Protein AF-A0A377B7R8-F1 (afdb_monomer)

Radius of gyration: 15.71 Å; Cα contacts (8 Å, |Δi|>4): 234; chains: 1; bounding box: 30×44×37 Å

Organism: Escherichia coli (NCBI:txid562)

Mean predicted aligned error: 6.89 Å

pLDDT: mean 86.7, std 19.0, range [28.44, 98.56]

Secondary structure (DSSP, 8-state):
---PPPTT------SS----HHHHGGG-SEEEE-S-GGGHHHHHHHHGGGSPTT-EEEESSSHHHHTS-----TTSEEEEEEESS-HHHHHHHHHTT----EEEEE-TTS-TTS-HHHHHHHHHHHTTGGGSS-S--EEE---

Foldseek 3Di:
DDDDDDPDDPDDPDPDDDDDLLVPQLVALEDEDPDPPVCCLVVQVVNQVSHHFQGEYEYQDLCCCEVVVRDHDQRYWYKYKHFPDPPVVLVVQVVVVAGGAIEIETAPSRDPPVCRVVVRQVVCVVSRNCRHDHSDHYDHSYD

Nearest PDB structures (foldseek):
  3ulk-assembly1_A  TM=9.756E-01  e=1.573E-19  Escherichia coli K-12
  1yrl-assembly1_B  TM=9.583E-01  e=5.165E-20  Escherichia coli
  1yrl-assembly1_D  TM=9.635E-01  e=8.725E-20  Escherichia coli
  6l2i-assembly1_B  TM=9.431E-01  e=1.201E-11  Streptococcus pneumoniae D39
  6l2k-assembly1_B  TM=9.414E-01  e=1.201E-11  Streptococcus pneumoniae D39

Solvent-accessible surface area (backbone atoms only — not comparable to full-atom values): 8299 Å² total; per-residue (Å²): 132,87,82,74,81,77,90,83,74,83,73,70,93,62,97,63,92,82,80,55,64,85,76,48,37,52,75,38,61,64,46,72,56,85,67,61,76,94,49,41,68,66,51,48,68,64,45,59,81,45,44,39,90,65,19,33,43,35,28,56,64,63,56,52,57,46,74,70,52,60,86,71,65,64,56,32,24,28,25,26,46,29,61,77,61,59,73,69,53,39,52,53,30,36,73,72,74,35,26,36,50,25,41,31,26,34,31,79,86,20,37,76,82,72,47,28,65,58,53,23,51,50,51,34,45,75,58,22,11,51,65,49,38,74,63,62,54,78,44,71,63,60,119

Sequence (143 aa):
MPRSARPGVKRPKTVFKVGTYEELIPQADLVVNLTPDKQHSDVVRTVQPLMKDGAALGYSHGFNIVEVGEQIRKDITVVMVAPKCPGTEVREEYKRGFGVPTLIAVHPENDPKGEGMAIAKAWAAATGGHRAGRAGIVLSLRK

InterPro domains:
  IPR013023 Ketol-acid reductoisomerase [PTHR21371] (14-132)
  IPR013116 Ketol-acid reductoisomerase, N-terminal [PF07991] (13-133)
  IPR013116 Ketol-acid reductoisomerase, N-terminal [PS51850] (1-140)
  IPR036291 NAD(P)-binding domain superfamily [SSF51735] (16-133)

Structure (mmCIF, N/CA/C/O backbone):
data_AF-A0A377B7R8-F1
#
_entry.id   AF-A0A377B7R8-F1
#
loop_
_atom_site.group_PDB
_atom_site.id
_atom_site.type_symbol
_atom_site.label_atom_id
_atom_site.label_alt_id
_atom_site.label_comp_id
_atom_site.label_asym_id
_atom_site.label_entity_id
_atom_site.label_seq_id
_atom_site.pdbx_PDB_ins_code
_atom_site.Cartn_x
_atom_site.Cartn_y
_atom_site.Cartn_z
_atom_site.occupancy
_atom_site.B_iso_or_equiv
_atom_site.auth_seq_id
_atom_site.auth_comp_id
_atom_site.auth_asym_id
_atom_site.auth_atom_id
_atom_site.pdbx_PDB_model_num
ATOM 1 N N . MET A 1 1 ? -6.818 27.085 2.280 1.00 28.44 1 MET A N 1
ATOM 2 C CA . MET A 1 1 ? -6.684 27.154 0.807 1.00 28.44 1 MET A CA 1
ATOM 3 C C . MET A 1 1 ? -5.749 26.040 0.357 1.00 28.44 1 MET A C 1
ATOM 5 O O . MET A 1 1 ? -4.627 26.009 0.857 1.00 28.44 1 MET A O 1
ATOM 9 N N . PRO A 1 2 ? -6.181 25.102 -0.502 1.00 35.69 2 PRO A N 1
ATOM 10 C CA . PRO A 1 2 ? -5.310 24.030 -0.971 1.00 35.69 2 PRO A CA 1
ATOM 11 C C . PRO A 1 2 ? -4.230 24.629 -1.878 1.00 35.69 2 PRO A C 1
ATOM 13 O O . PRO A 1 2 ? -4.532 25.372 -2.811 1.00 35.69 2 PRO A O 1
ATOM 16 N N . ARG A 1 3 ? -2.954 24.361 -1.579 1.00 32.44 3 ARG A N 1
ATOM 17 C CA . ARG A 1 3 ? -1.842 24.809 -2.426 1.00 32.44 3 ARG A CA 1
ATOM 18 C C . ARG A 1 3 ? -1.885 24.020 -3.735 1.00 32.44 3 ARG A C 1
ATOM 20 O O . ARG A 1 3 ? -1.686 22.809 -3.740 1.00 32.44 3 ARG A O 1
ATOM 27 N N . SER A 1 4 ? -2.143 24.727 -4.830 1.00 42.94 4 SER A N 1
ATOM 28 C CA . SER A 1 4 ? -2.034 24.238 -6.203 1.00 42.94 4 SER A CA 1
ATOM 29 C C . SER A 1 4 ? -0.662 23.610 -6.473 1.00 42.94 4 SER A C 1
ATOM 31 O O . SER A 1 4 ? 0.353 24.059 -5.936 1.00 42.94 4 SER A O 1
ATOM 33 N N . ALA A 1 5 ? -0.639 22.590 -7.332 1.00 47.34 5 ALA A N 1
ATOM 34 C CA . ALA A 1 5 ? 0.551 21.837 -7.718 1.00 47.34 5 ALA A CA 1
ATOM 35 C C . ALA A 1 5 ? 1.738 22.729 -8.148 1.00 47.34 5 ALA A C 1
ATOM 37 O O . ALA A 1 5 ? 1.555 23.762 -8.792 1.00 47.34 5 ALA A O 1
ATOM 38 N N . ARG A 1 6 ? 2.968 22.303 -7.816 1.00 33.31 6 ARG A N 1
ATOM 39 C CA . ARG A 1 6 ? 4.214 23.007 -8.174 1.00 33.31 6 ARG A CA 1
ATOM 40 C C . ARG A 1 6 ? 4.393 23.099 -9.704 1.00 33.31 6 ARG A C 1
ATOM 42 O O . ARG A 1 6 ? 4.291 22.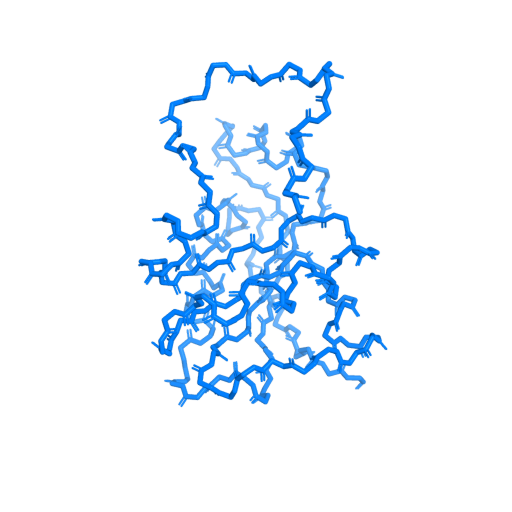065 -10.371 1.00 33.31 6 ARG A O 1
ATOM 49 N N . PRO A 1 7 ? 4.724 24.277 -10.265 1.00 31.83 7 PRO A N 1
ATOM 50 C CA . PRO A 1 7 ? 5.060 24.412 -11.683 1.00 31.83 7 PRO A CA 1
ATOM 51 C C . PRO A 1 7 ? 6.351 23.643 -12.020 1.00 31.83 7 PRO A C 1
ATOM 53 O O . PRO A 1 7 ? 7.334 23.757 -11.293 1.00 31.83 7 PRO A O 1
ATOM 56 N N . GLY A 1 8 ? 6.364 22.874 -13.118 1.00 39.16 8 GLY A N 1
ATOM 57 C CA . GLY A 1 8 ? 7.592 22.302 -13.705 1.00 39.16 8 GLY A CA 1
ATOM 58 C C . GLY A 1 8 ? 7.701 20.771 -13.766 1.00 39.16 8 GLY A C 1
ATOM 59 O O . GLY A 1 8 ? 8.587 20.258 -14.448 1.00 39.16 8 GLY A O 1
ATOM 60 N N . VAL A 1 9 ? 6.802 20.009 -13.135 1.00 43.56 9 VAL A N 1
ATOM 61 C CA . VAL A 1 9 ? 6.788 18.543 -13.300 1.00 43.56 9 VAL A CA 1
ATOM 62 C C . VAL A 1 9 ? 6.128 18.200 -14.638 1.00 43.56 9 VAL A C 1
ATOM 64 O O . VAL A 1 9 ? 4.913 18.345 -14.792 1.00 43.56 9 VAL A O 1
ATOM 67 N N . LYS A 1 10 ? 6.920 17.731 -15.614 1.00 36.78 10 LYS A N 1
ATOM 68 C CA . LYS A 1 10 ? 6.401 17.090 -16.833 1.00 36.78 10 LYS A CA 1
ATOM 69 C C . LYS A 1 10 ? 5.573 15.876 -16.409 1.00 36.78 10 LYS A C 1
ATOM 71 O O . LYS A 1 10 ? 6.131 14.823 -16.122 1.00 36.78 10 LYS A O 1
ATOM 76 N N . ARG A 1 11 ? 4.245 16.016 -16.366 1.00 49.53 11 ARG A N 1
ATOM 77 C CA . ARG A 1 11 ? 3.345 14.861 -16.327 1.00 49.53 11 ARG A CA 1
ATOM 78 C C . ARG A 1 11 ? 3.471 14.175 -17.689 1.00 49.53 11 ARG A C 1
ATOM 80 O O . ARG A 1 11 ? 3.119 14.809 -18.687 1.00 49.53 11 ARG A O 1
ATOM 87 N N . PRO A 1 12 ? 4.008 12.945 -17.787 1.00 48.62 12 PRO A N 1
ATOM 88 C CA . PRO A 1 12 ? 3.892 12.210 -19.037 1.00 48.62 12 PRO A CA 1
ATOM 89 C C . PRO A 1 12 ? 2.402 12.113 -19.389 1.00 48.62 12 PRO A C 1
ATOM 91 O O . PRO A 1 12 ? 1.557 12.129 -18.495 1.00 48.62 12 PRO A O 1
ATOM 94 N N . LYS A 1 13 ? 2.055 12.056 -20.678 1.00 46.31 13 LYS A N 1
ATOM 95 C CA . LYS A 1 13 ? 0.687 11.723 -21.100 1.00 46.31 13 LYS A CA 1
ATOM 96 C C . LYS A 1 13 ? 0.370 10.332 -20.548 1.00 46.31 13 LYS A C 1
ATOM 98 O O . LYS A 1 13 ? 0.778 9.327 -21.121 1.00 46.31 13 LYS A O 1
ATOM 103 N N . THR A 1 14 ? -0.256 10.278 -19.381 1.00 53.62 14 THR A N 1
ATOM 104 C CA . THR A 1 14 ? -0.563 9.034 -18.690 1.00 53.62 14 THR A CA 1
ATOM 105 C C . THR A 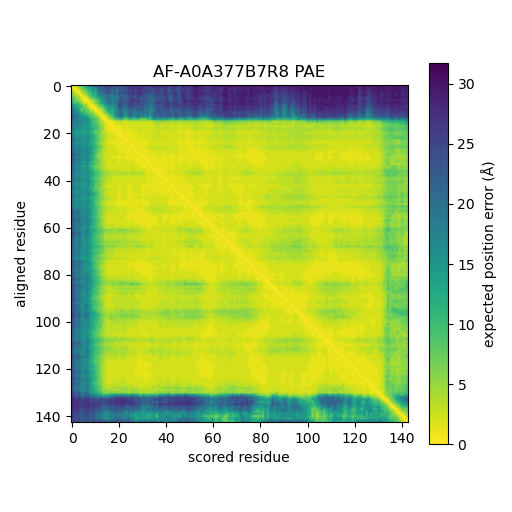1 14 ? -1.935 8.558 -19.129 1.00 53.62 14 THR A C 1
ATOM 107 O O . THR A 1 14 ? -2.907 9.292 -19.001 1.00 53.62 14 THR A O 1
ATOM 110 N N . VAL A 1 15 ? -2.027 7.302 -19.560 1.00 80.88 15 VAL A N 1
ATOM 111 C CA . VAL A 1 15 ? -3.288 6.564 -19.786 1.00 80.88 15 VAL A CA 1
ATOM 112 C C . VAL A 1 15 ? -4.081 6.310 -18.487 1.00 80.88 15 VAL A C 1
ATOM 114 O O . VAL A 1 15 ? -5.085 5.607 -18.492 1.00 80.88 15 VAL A O 1
ATOM 117 N N . PHE A 1 16 ? -3.633 6.871 -17.362 1.00 90.31 16 PHE A N 1
ATOM 118 C CA . PHE A 1 16 ? -4.216 6.686 -16.040 1.00 90.31 16 PHE A CA 1
ATOM 119 C C . PHE A 1 16 ? -5.206 7.804 -15.705 1.00 90.31 16 PHE A C 1
ATOM 121 O O . PHE A 1 16 ? -4.952 8.975 -15.996 1.00 90.31 16 PHE A O 1
ATOM 128 N N . LYS A 1 17 ? -6.301 7.445 -15.024 1.00 92.94 17 LYS A N 1
ATOM 129 C CA . LYS A 1 17 ? -7.210 8.403 -14.384 1.00 92.94 17 LYS A CA 1
ATOM 130 C C . LYS A 1 17 ? -6.457 9.126 -13.261 1.00 92.94 17 LYS A C 1
ATOM 132 O O . LYS A 1 17 ? -5.890 8.478 -12.386 1.00 92.94 17 LYS A O 1
ATOM 137 N N . VAL A 1 18 ? -6.460 10.457 -13.291 1.00 94.50 18 VAL A N 1
ATOM 138 C CA . VAL A 1 18 ? -5.844 11.320 -12.271 1.00 94.50 18 VAL A CA 1
ATOM 139 C C . VAL A 1 18 ? -6.932 12.223 -11.702 1.00 94.50 18 VAL A C 1
ATOM 141 O O . VAL A 1 18 ? -7.699 12.797 -12.469 1.00 94.50 18 VAL A O 1
ATOM 144 N N . GLY A 1 19 ? -6.988 12.344 -10.380 1.00 93.69 19 GLY A N 1
ATOM 145 C CA . GLY A 1 19 ? -8.000 13.111 -9.651 1.00 93.69 19 GLY A CA 1
ATOM 146 C C . GLY A 1 19 ? -7.499 13.500 -8.264 1.00 93.69 19 GLY A C 1
ATOM 147 O O . GLY A 1 19 ? -6.335 13.246 -7.932 1.00 93.69 19 GLY A O 1
ATOM 148 N N . THR A 1 20 ? -8.355 14.138 -7.471 1.00 96.44 20 THR A N 1
ATOM 149 C CA . THR A 1 20 ? -8.023 14.516 -6.087 1.00 96.44 20 THR A CA 1
ATOM 150 C C . THR A 1 20 ? -8.215 13.347 -5.115 1.00 96.44 20 THR A C 1
ATOM 152 O O . THR A 1 20 ? -8.705 12.276 -5.485 1.00 96.44 20 THR A O 1
ATOM 155 N N . TYR A 1 21 ? -7.807 13.528 -3.855 1.00 96.50 21 TYR A N 1
ATOM 156 C CA . TYR A 1 21 ? -7.983 12.492 -2.835 1.00 96.50 21 TYR A CA 1
ATOM 157 C C . TYR A 1 21 ? -9.462 12.224 -2.565 1.00 96.50 21 TYR A C 1
ATOM 159 O O . TYR A 1 21 ? -9.877 11.072 -2.496 1.00 96.50 21 TYR A O 1
ATOM 167 N N . GLU A 1 22 ? -10.261 13.280 -2.491 1.00 96.56 22 GLU A N 1
ATOM 168 C CA . GLU A 1 22 ? -11.701 13.232 -2.247 1.00 96.56 22 GLU A CA 1
ATOM 169 C C . GLU A 1 22 ? -12.444 12.491 -3.366 1.00 96.56 22 GLU A C 1
ATOM 171 O O . GLU A 1 22 ? -13.435 11.814 -3.114 1.00 96.56 22 GLU A O 1
ATOM 176 N N . GLU A 1 23 ? -11.946 12.579 -4.600 1.00 96.19 23 GLU A N 1
ATOM 177 C CA . GLU A 1 23 ? -12.557 11.929 -5.758 1.00 96.19 23 GLU A CA 1
ATOM 178 C C . GLU A 1 23 ? -12.221 10.440 -5.865 1.00 96.19 23 GLU A C 1
ATOM 180 O O . GLU A 1 23 ? -13.046 9.672 -6.359 1.00 96.19 23 GLU A O 1
ATOM 185 N N . LEU A 1 24 ? -11.009 10.031 -5.473 1.00 97.19 24 LEU A N 1
ATOM 186 C CA . LEU A 1 24 ? -10.484 8.693 -5.777 1.00 97.19 24 LEU A CA 1
ATOM 187 C C . LEU A 1 24 ? -10.369 7.776 -4.556 1.00 97.19 24 LEU A C 1
ATOM 189 O O . LEU A 1 24 ? -10.632 6.579 -4.671 1.00 97.19 24 LEU A O 1
ATOM 193 N N . ILE A 1 25 ? -9.983 8.307 -3.393 1.00 98.06 25 ILE A N 1
ATOM 194 C CA . ILE A 1 25 ? -9.723 7.496 -2.194 1.00 98.06 25 ILE A CA 1
ATOM 195 C C . ILE A 1 25 ? -10.991 6.818 -1.648 1.00 98.06 25 ILE A C 1
ATOM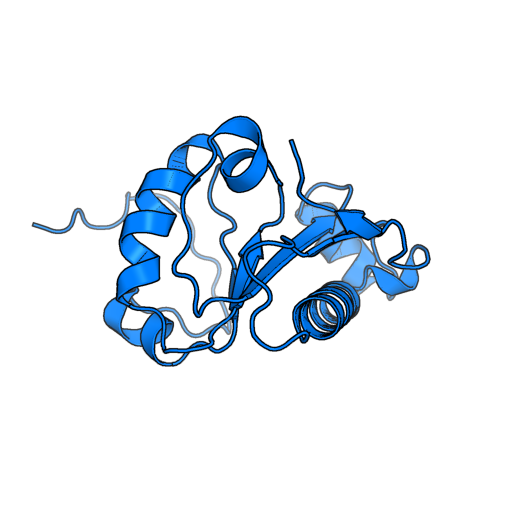 197 O O . ILE A 1 25 ? -10.898 5.632 -1.328 1.00 98.06 25 ILE A O 1
ATOM 201 N N . PRO A 1 26 ? -12.180 7.460 -1.611 1.00 98.06 26 PRO A N 1
ATOM 202 C CA . PRO A 1 26 ? -13.380 6.818 -1.063 1.00 98.06 26 PRO A CA 1
ATOM 203 C C . PRO A 1 26 ? -13.823 5.545 -1.794 1.00 98.06 26 PRO A C 1
ATOM 205 O O . PRO A 1 26 ? -14.550 4.730 -1.232 1.00 98.06 26 PRO A O 1
ATOM 208 N N . GLN A 1 27 ? -13.401 5.354 -3.046 1.00 97.00 27 GLN A N 1
ATOM 209 C CA . GLN A 1 27 ? -13.751 4.172 -3.841 1.00 97.00 27 GLN A CA 1
ATOM 210 C C . GLN A 1 27 ? -12.675 3.076 -3.780 1.00 97.00 27 GLN A C 1
ATOM 212 O O . GLN A 1 27 ? -12.971 1.914 -4.066 1.00 97.00 27 GLN A O 1
ATOM 217 N N . ALA A 1 28 ? -11.438 3.417 -3.407 1.00 97.94 28 ALA A N 1
ATOM 218 C CA . ALA A 1 28 ? -10.285 2.531 -3.517 1.00 97.94 28 ALA A CA 1
ATOM 219 C C . ALA A 1 28 ? -10.326 1.370 -2.508 1.00 97.94 28 ALA A C 1
ATOM 221 O O . ALA A 1 28 ? -10.461 1.582 -1.306 1.00 97.94 28 ALA A O 1
ATOM 222 N N . ASP A 1 29 ? -10.168 0.135 -2.995 1.00 98.31 29 ASP A N 1
ATOM 223 C CA . ASP A 1 29 ? -9.963 -1.063 -2.160 1.00 98.31 29 ASP A CA 1
ATOM 224 C C . ASP A 1 29 ? -8.546 -1.142 -1.590 1.00 98.31 29 ASP A C 1
ATOM 226 O O . ASP A 1 29 ? -8.348 -1.603 -0.471 1.00 98.31 29 ASP A O 1
ATOM 230 N N . LEU A 1 30 ? -7.563 -0.667 -2.355 1.00 98.31 30 LEU A N 1
ATOM 231 C CA . LEU A 1 30 ? -6.159 -0.601 -1.972 1.00 98.31 30 LEU A CA 1
ATOM 232 C C . LEU A 1 30 ? -5.617 0.789 -2.301 1.00 98.31 30 LEU A C 1
ATOM 234 O O . LEU A 1 30 ? -5.578 1.193 -3.464 1.00 98.31 30 LEU A O 1
ATOM 238 N N . VAL A 1 31 ? -5.156 1.500 -1.278 1.00 98.56 31 VAL A N 1
ATOM 239 C CA . VAL A 1 31 ? -4.452 2.775 -1.413 1.00 98.56 31 VAL A CA 1
ATOM 240 C C . VAL A 1 31 ? -2.968 2.533 -1.196 1.00 98.56 31 VAL A C 1
ATOM 242 O O . VAL A 1 31 ? -2.576 2.035 -0.148 1.00 98.56 31 VAL A O 1
ATOM 245 N N . VAL A 1 32 ? -2.124 2.888 -2.164 1.00 98.38 32 VAL A N 1
ATOM 246 C CA . VAL A 1 32 ? -0.673 2.667 -2.071 1.00 98.38 32 VAL A CA 1
ATOM 247 C C . VAL A 1 32 ? 0.054 3.992 -1.867 1.00 98.38 32 VAL A C 1
ATOM 249 O O . VAL A 1 32 ? 0.034 4.864 -2.736 1.00 98.38 32 VAL A O 1
ATOM 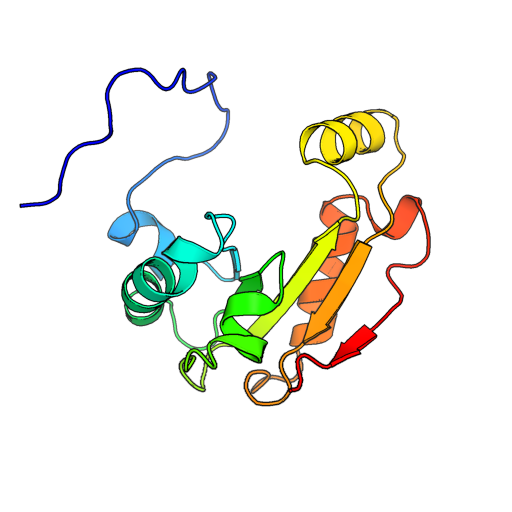252 N N . ASN A 1 33 ? 0.731 4.136 -0.730 1.00 97.94 33 ASN A N 1
ATOM 253 C CA . ASN A 1 33 ? 1.531 5.308 -0.413 1.00 97.94 33 ASN A CA 1
ATOM 254 C C . ASN A 1 33 ? 2.966 5.155 -0.947 1.00 97.94 33 ASN A C 1
ATOM 256 O O . ASN A 1 33 ? 3.807 4.503 -0.333 1.00 97.94 33 ASN A O 1
ATOM 260 N N . LEU A 1 34 ? 3.240 5.791 -2.089 1.00 97.00 34 LEU A N 1
ATOM 261 C CA . LEU A 1 34 ? 4.565 5.855 -2.726 1.00 97.00 34 LEU A CA 1
ATOM 262 C C . LEU A 1 34 ? 5.193 7.257 -2.624 1.00 97.00 34 LEU A C 1
ATOM 264 O O . LEU A 1 34 ? 5.968 7.667 -3.489 1.00 97.00 34 LEU A O 1
ATOM 268 N N . THR A 1 35 ? 4.810 8.034 -1.607 1.00 96.75 35 THR A N 1
ATOM 269 C CA . THR A 1 35 ? 5.426 9.341 -1.331 1.00 96.75 35 THR A CA 1
ATOM 270 C C . THR A 1 35 ? 6.799 9.170 -0.664 1.00 96.75 35 THR A C 1
ATOM 272 O O . THR A 1 35 ? 7.121 8.078 -0.209 1.00 96.75 35 THR A O 1
ATOM 275 N N . PRO A 1 36 ? 7.654 10.204 -0.602 1.00 96.12 36 PRO A N 1
ATOM 276 C CA . PRO A 1 36 ? 8.888 10.136 0.179 1.00 96.12 36 PRO A CA 1
ATOM 277 C C . PRO A 1 36 ? 8.611 9.842 1.660 1.00 96.12 36 PRO A C 1
ATOM 279 O O . PRO A 1 36 ? 7.735 10.479 2.241 1.00 96.12 36 PRO A O 1
ATOM 282 N N . ASP A 1 37 ? 9.411 8.980 2.295 1.00 92.62 37 ASP A N 1
ATOM 283 C CA . ASP A 1 37 ? 9.190 8.516 3.678 1.00 92.62 37 ASP A CA 1
ATOM 284 C C . ASP A 1 37 ? 8.947 9.641 4.693 1.00 92.62 37 ASP A C 1
ATOM 286 O O . ASP A 1 37 ? 8.067 9.550 5.544 1.00 92.62 37 ASP A O 1
ATOM 290 N N . LYS A 1 38 ? 9.679 10.755 4.564 1.00 92.12 38 LYS A N 1
ATOM 291 C CA . LYS A 1 38 ? 9.537 11.935 5.438 1.00 92.12 38 LYS A CA 1
ATOM 292 C C . LYS A 1 38 ? 8.153 12.593 5.382 1.00 92.12 38 LYS A C 1
ATOM 294 O O . LYS A 1 38 ? 7.839 13.395 6.250 1.00 92.12 38 LYS A O 1
ATOM 299 N N . GLN A 1 39 ? 7.369 12.319 4.344 1.00 95.81 39 GLN A N 1
ATOM 300 C CA . GLN A 1 39 ? 6.035 12.882 4.121 1.00 95.81 39 GLN A CA 1
ATOM 301 C C . GLN A 1 39 ? 4.927 11.887 4.484 1.00 95.81 39 GLN A C 1
ATOM 303 O O . GLN A 1 39 ? 3.750 12.233 4.398 1.00 95.81 39 GLN A O 1
ATOM 308 N N . HIS A 1 40 ? 5.275 10.657 4.877 1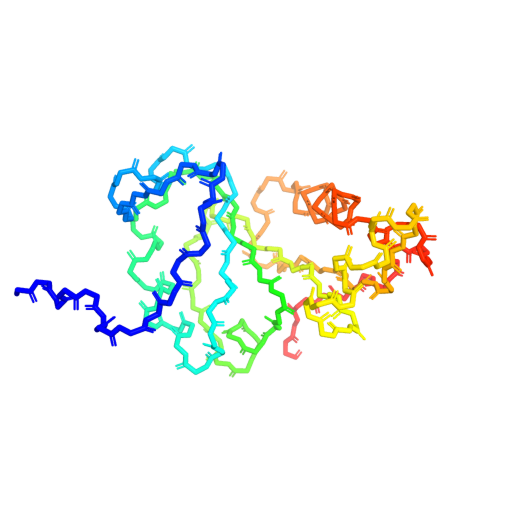.00 96.69 40 HIS A N 1
ATOM 309 C CA . HIS A 1 40 ? 4.293 9.605 5.100 1.00 96.69 40 HIS A CA 1
ATOM 310 C C . HIS A 1 40 ? 3.266 9.962 6.176 1.00 96.69 40 HIS A C 1
ATOM 312 O O . HIS A 1 40 ? 2.081 9.827 5.889 1.00 96.69 40 HIS A O 1
ATOM 318 N N . SER A 1 41 ? 3.666 10.470 7.346 1.00 95.88 41 SER A N 1
ATOM 319 C CA . SER A 1 41 ? 2.720 10.846 8.410 1.00 95.88 41 SER A CA 1
ATOM 320 C C . SER A 1 41 ? 1.657 11.839 7.934 1.00 95.88 41 SER A C 1
ATOM 322 O O . SER A 1 41 ? 0.465 11.598 8.116 1.00 95.88 41 SER A O 1
ATOM 324 N N . ASP A 1 42 ? 2.056 12.919 7.260 1.00 97.19 42 ASP A N 1
ATOM 325 C CA . ASP A 1 42 ? 1.118 13.943 6.777 1.00 97.19 42 ASP A CA 1
ATOM 326 C C . ASP A 1 42 ? 0.149 13.377 5.732 1.00 97.19 42 ASP A C 1
ATOM 328 O O . ASP A 1 42 ? -1.061 13.622 5.776 1.00 97.19 42 ASP A O 1
ATOM 332 N N . VAL A 1 43 ? 0.673 12.575 4.801 1.00 97.81 43 VAL A N 1
ATOM 333 C CA . VAL A 1 43 ? -0.122 11.934 3.747 1.00 97.81 43 VAL A CA 1
ATOM 334 C C . VAL A 1 43 ? -1.118 10.959 4.362 1.00 97.81 43 VAL A C 1
ATOM 336 O O . VAL A 1 43 ? -2.306 11.013 4.064 1.00 97.81 43 VAL A O 1
ATOM 339 N N . VAL A 1 44 ? -0.653 10.097 5.258 1.00 97.56 44 VAL A N 1
ATOM 340 C CA . VAL A 1 44 ? -1.446 9.037 5.880 1.00 97.56 44 VAL A CA 1
ATOM 341 C C . VAL A 1 44 ? -2.550 9.625 6.752 1.00 97.56 44 VAL A C 1
ATOM 343 O O . VAL A 1 44 ? -3.696 9.199 6.639 1.00 97.56 44 VAL A O 1
ATOM 346 N N . ARG A 1 45 ? -2.269 10.669 7.537 1.00 97.50 45 ARG A N 1
ATOM 347 C CA . ARG A 1 45 ? -3.293 11.384 8.323 1.00 97.50 45 ARG A CA 1
ATOM 348 C C . ARG A 1 45 ? -4.352 12.059 7.457 1.00 97.50 45 ARG A C 1
ATOM 350 O O . ARG A 1 45 ? -5.500 12.154 7.873 1.00 97.50 45 ARG A O 1
ATOM 357 N N . THR A 1 46 ? -3.980 12.500 6.257 1.00 97.94 46 THR A N 1
ATOM 358 C CA . THR A 1 46 ? -4.914 13.111 5.298 1.00 97.94 46 THR A CA 1
ATOM 359 C C . THR A 1 46 ? -5.766 12.061 4.581 1.00 97.94 46 THR A C 1
ATOM 361 O O . THR A 1 46 ? -6.945 12.283 4.327 1.00 97.94 46 THR A O 1
ATOM 364 N N . VAL A 1 47 ? -5.174 10.913 4.246 1.00 97.62 47 VAL A N 1
ATOM 365 C CA . VAL A 1 47 ? -5.797 9.879 3.409 1.00 97.62 47 VAL A CA 1
ATOM 366 C C . VAL A 1 47 ? -6.686 8.937 4.217 1.00 97.62 47 VAL A C 1
ATOM 368 O O . VAL A 1 47 ? -7.780 8.611 3.766 1.00 97.62 47 VAL A O 1
ATOM 371 N N . GLN A 1 48 ? -6.267 8.520 5.415 1.00 97.31 48 GLN A N 1
ATOM 372 C CA . GLN A 1 48 ? -7.014 7.556 6.235 1.00 97.31 48 GLN A CA 1
ATOM 373 C C . GLN A 1 48 ? -8.482 7.937 6.524 1.00 97.31 48 GLN A C 1
ATOM 375 O O . GLN A 1 48 ? -9.329 7.042 6.499 1.00 97.31 48 GLN A O 1
ATOM 380 N N . PRO A 1 49 ? -8.842 9.214 6.778 1.00 98.06 49 PRO A N 1
ATOM 381 C CA . PRO A 1 49 ? -10.242 9.606 6.963 1.00 98.06 49 PRO A CA 1
ATOM 382 C C . PRO A 1 49 ? -11.103 9.425 5.708 1.00 98.06 49 PRO A C 1
ATOM 384 O O . PRO A 1 49 ? -12.311 9.251 5.817 1.00 98.06 49 PRO A O 1
ATOM 387 N N . LEU A 1 50 ? -10.489 9.466 4.523 1.00 98.31 50 LEU A N 1
ATOM 388 C CA . LEU A 1 50 ? -11.173 9.326 3.237 1.00 98.31 50 LEU A CA 1
ATOM 389 C C . LEU A 1 50 ? -11.302 7.864 2.796 1.00 98.31 50 LEU A C 1
ATOM 391 O O . LEU A 1 50 ? -12.059 7.571 1.875 1.00 98.31 50 LEU A O 1
ATOM 395 N N . MET A 1 51 ? -10.549 6.951 3.412 1.00 98.50 51 MET A N 1
ATOM 396 C CA . MET A 1 51 ? -10.587 5.530 3.078 1.00 98.50 51 MET A CA 1
ATOM 397 C C . MET A 1 51 ? -11.894 4.895 3.555 1.00 98.50 51 MET A C 1
ATOM 399 O O . MET A 1 51 ? -12.339 5.114 4.690 1.00 98.50 51 MET A O 1
ATOM 403 N N . LYS A 1 52 ? -12.484 4.074 2.680 1.00 97.31 52 LYS A N 1
ATOM 404 C CA . LYS A 1 52 ? -13.658 3.265 3.013 1.00 97.31 52 LYS A CA 1
ATOM 405 C C . LYS A 1 52 ? -13.335 2.229 4.088 1.00 97.31 52 LYS A C 1
ATOM 407 O O . LYS A 1 52 ? -12.182 1.832 4.252 1.00 97.31 52 LYS A O 1
ATOM 412 N N . ASP A 1 53 ? -14.373 1.810 4.804 1.00 97.69 53 ASP A N 1
ATOM 413 C CA . ASP A 1 53 ? -14.265 0.762 5.815 1.00 97.69 53 ASP A CA 1
ATOM 414 C C . ASP A 1 53 ? -13.688 -0.525 5.216 1.00 97.69 53 ASP A C 1
ATOM 416 O O . ASP A 1 53 ? -14.091 -0.966 4.132 1.00 97.69 53 ASP A O 1
ATOM 420 N N . GLY A 1 54 ? -12.707 -1.104 5.905 1.00 96.69 54 GLY A N 1
ATOM 421 C CA . GLY A 1 54 ? -12.131 -2.374 5.489 1.00 96.69 54 GLY A CA 1
ATOM 422 C C . GLY A 1 54 ? -11.239 -2.302 4.248 1.00 96.69 54 GLY A C 1
ATOM 423 O O . GLY A 1 54 ? -10.984 -3.351 3.654 1.00 96.69 54 GLY A O 1
ATOM 424 N N . ALA A 1 55 ? -10.817 -1.108 3.819 1.00 98.31 55 ALA A N 1
ATOM 425 C CA . ALA A 1 55 ? -9.841 -0.937 2.745 1.00 98.31 55 ALA A CA 1
ATOM 426 C C . ALA A 1 55 ? -8.431 -1.373 3.177 1.00 98.31 55 ALA A C 1
ATOM 428 O O . ALA A 1 55 ? -8.146 -1.561 4.359 1.00 98.31 55 ALA A O 1
ATOM 429 N N . ALA A 1 56 ? -7.516 -1.477 2.215 1.00 98.56 56 ALA A N 1
ATOM 430 C CA . ALA A 1 56 ? -6.111 -1.756 2.462 1.00 98.56 56 ALA A CA 1
ATOM 431 C C . ALA A 1 56 ? -5.216 -0.529 2.215 1.00 98.56 56 ALA A C 1
ATOM 433 O O . ALA A 1 56 ? -5.415 0.231 1.265 1.00 98.56 56 ALA A O 1
ATOM 434 N N . LEU A 1 57 ? -4.191 -0.362 3.050 1.00 98.50 57 LEU A N 1
ATOM 435 C CA . LEU A 1 57 ? -3.121 0.622 2.913 1.00 98.50 57 LEU A CA 1
ATOM 436 C C . LEU A 1 57 ? -1.796 -0.089 2.608 1.00 98.50 57 LEU A C 1
ATOM 438 O O . LEU A 1 57 ? -1.305 -0.898 3.394 1.00 98.50 57 LEU A O 1
ATOM 442 N N . GLY A 1 58 ? -1.209 0.227 1.459 1.00 98.12 58 GLY A N 1
ATOM 443 C CA . GLY A 1 58 ? 0.047 -0.334 0.978 1.00 98.12 58 GLY A CA 1
ATOM 444 C C . GLY A 1 58 ? 1.228 0.620 1.143 1.00 98.12 58 GLY A C 1
ATOM 445 O O . GLY A 1 58 ? 1.119 1.805 0.831 1.00 98.12 58 GLY A O 1
ATOM 446 N N . TYR A 1 59 ? 2.381 0.084 1.540 1.00 97.94 59 TYR A N 1
ATOM 447 C CA . TYR A 1 59 ? 3.672 0.780 1.532 1.00 97.94 59 TYR A CA 1
ATOM 448 C C . TYR A 1 59 ? 4.713 0.027 0.698 1.00 97.94 59 TYR A C 1
ATOM 450 O O . TYR A 1 59 ? 4.624 -1.188 0.520 1.00 97.94 59 TYR A O 1
ATOM 458 N N . SER A 1 60 ? 5.753 0.729 0.242 1.00 96.38 60 SER A N 1
ATOM 459 C CA . SER A 1 60 ? 6.962 0.094 -0.317 1.00 96.38 60 SER A CA 1
ATOM 460 C C . SER A 1 60 ? 8.192 0.204 0.584 1.00 96.38 60 SER A C 1
ATOM 462 O O . SER A 1 60 ? 9.266 -0.273 0.220 1.00 96.38 60 SER A O 1
ATOM 464 N N . HIS A 1 61 ? 8.023 0.771 1.778 1.00 94.12 61 HIS A N 1
ATOM 465 C CA . HIS A 1 61 ? 9.028 0.809 2.830 1.00 94.12 61 HIS A CA 1
ATOM 466 C C . HIS A 1 61 ? 8.360 0.824 4.216 1.00 94.12 61 HIS A C 1
ATOM 468 O O . HIS A 1 61 ? 7.274 1.372 4.381 1.00 94.12 61 HIS A O 1
ATOM 474 N N . GLY A 1 62 ? 8.994 0.202 5.215 1.00 90.88 62 GLY A N 1
ATOM 475 C CA . GLY A 1 62 ? 8.405 -0.004 6.544 1.00 90.88 62 GLY A CA 1
ATOM 476 C C . GLY A 1 62 ? 8.562 1.164 7.524 1.00 90.88 62 GLY A C 1
ATOM 477 O O . GLY A 1 62 ? 7.994 1.103 8.611 1.00 90.88 62 GLY A O 1
ATOM 478 N N . PHE A 1 63 ? 9.303 2.220 7.168 1.00 91.88 63 PHE A N 1
ATOM 479 C CA . PHE A 1 63 ? 9.731 3.275 8.102 1.00 91.88 63 PHE A CA 1
ATOM 480 C C . PHE A 1 63 ? 8.581 3.937 8.876 1.00 91.88 63 PHE A C 1
ATOM 482 O O . PHE A 1 63 ? 8.676 4.117 10.086 1.00 91.88 63 PHE A O 1
ATOM 489 N N . ASN A 1 64 ? 7.472 4.264 8.206 1.00 93.38 64 ASN A N 1
ATOM 490 C CA . ASN A 1 64 ? 6.350 4.956 8.853 1.00 93.38 64 ASN A CA 1
ATOM 491 C C . ASN A 1 64 ? 5.607 4.081 9.876 1.00 93.38 64 ASN A C 1
ATOM 493 O O . ASN A 1 64 ? 5.106 4.582 10.877 1.00 93.38 64 ASN A O 1
ATOM 497 N N . ILE A 1 65 ? 5.545 2.772 9.633 1.00 93.81 65 ILE A N 1
ATOM 498 C CA . ILE A 1 65 ? 4.870 1.830 10.532 1.00 93.81 65 ILE A CA 1
ATOM 499 C C . ILE A 1 65 ? 5.800 1.423 11.679 1.00 93.81 65 ILE A C 1
ATOM 501 O O . ILE A 1 65 ? 5.389 1.434 12.832 1.00 93.81 65 ILE A O 1
ATOM 505 N N . VAL A 1 66 ? 7.060 1.099 11.378 1.00 91.38 66 VAL A N 1
ATOM 506 C CA . VAL A 1 66 ? 7.991 0.524 12.362 1.00 91.38 66 VAL A CA 1
ATOM 507 C C . VAL A 1 66 ? 8.711 1.601 13.173 1.00 91.38 66 VAL A C 1
ATOM 509 O O . VAL A 1 66 ? 8.640 1.591 14.399 1.00 91.38 66 VAL A O 1
ATOM 512 N N . GLU A 1 67 ? 9.376 2.549 12.512 1.00 90.31 67 GLU A N 1
ATOM 513 C CA . GLU A 1 67 ? 10.238 3.531 13.186 1.00 90.31 67 GLU A CA 1
ATOM 514 C C . GLU A 1 67 ? 9.425 4.690 13.767 1.00 90.31 67 GLU A C 1
ATOM 516 O O . GLU A 1 67 ? 9.566 5.037 14.940 1.00 90.31 67 GLU A O 1
ATOM 521 N N . VAL A 1 68 ? 8.526 5.264 12.958 1.00 92.94 68 VAL A N 1
ATOM 522 C CA . VAL A 1 68 ? 7.658 6.374 13.389 1.00 92.94 68 VAL A CA 1
ATOM 523 C C . VAL A 1 68 ? 6.541 5.881 14.314 1.00 92.94 68 VAL A C 1
ATOM 525 O O . VAL A 1 68 ? 6.160 6.590 15.244 1.00 92.94 68 VAL A O 1
ATOM 528 N N . GLY A 1 69 ? 6.033 4.663 14.098 1.00 92.81 69 GLY A N 1
ATOM 529 C CA . GLY A 1 69 ? 4.906 4.121 14.861 1.00 92.81 69 GLY A CA 1
ATOM 530 C C . GLY A 1 69 ? 3.569 4.780 14.515 1.00 92.81 69 GLY A C 1
ATOM 531 O O . GLY A 1 69 ? 2.729 4.964 15.402 1.00 92.81 69 GLY A O 1
ATOM 532 N N . GLU A 1 70 ? 3.383 5.185 13.251 1.00 95.44 70 GLU A N 1
ATOM 533 C CA . GLU A 1 70 ? 2.150 5.830 12.795 1.00 95.44 70 GLU A CA 1
ATOM 534 C C . GLU A 1 70 ? 0.941 4.923 13.057 1.00 95.44 70 GLU A C 1
ATOM 536 O O . GLU A 1 70 ? 0.933 3.743 12.709 1.00 95.44 70 GLU A O 1
ATOM 541 N N . GLN A 1 71 ? -0.095 5.493 13.670 1.00 96.06 71 GLN A N 1
ATOM 542 C CA . GLN A 1 71 ? -1.298 4.758 14.037 1.00 96.06 71 GLN A CA 1
ATOM 543 C C . GLN A 1 71 ? -2.261 4.698 12.854 1.00 96.06 71 GLN A C 1
ATOM 545 O O . GLN A 1 71 ? -2.671 5.730 12.309 1.00 96.06 71 GLN A O 1
ATOM 550 N N . ILE A 1 72 ? -2.634 3.476 12.474 1.00 97.44 72 ILE A N 1
ATOM 551 C CA . ILE A 1 72 ? -3.576 3.227 11.387 1.00 97.44 72 ILE A CA 1
ATOM 552 C C . ILE A 1 72 ? -4.936 2.811 11.957 1.00 97.44 72 ILE A C 1
ATOM 554 O O . ILE A 1 72 ? -5.012 2.037 12.912 1.00 97.44 72 ILE A O 1
ATOM 558 N N . ARG A 1 73 ? -6.019 3.320 11.363 1.00 97.62 73 ARG A N 1
ATOM 559 C CA . ARG A 1 73 ? -7.407 2.926 11.648 1.00 97.62 73 ARG A CA 1
ATOM 560 C C . ARG A 1 73 ? -7.532 1.396 11.672 1.00 97.62 73 ARG A C 1
ATOM 562 O O . ARG A 1 73 ? -7.047 0.715 10.773 1.00 97.62 73 ARG A O 1
ATOM 569 N N . LYS A 1 74 ? -8.175 0.853 12.710 1.00 97.38 74 LYS A N 1
ATOM 570 C CA . LYS A 1 74 ? -8.193 -0.598 12.995 1.00 97.38 74 LYS A CA 1
ATOM 571 C C . LYS A 1 74 ? -8.908 -1.438 11.938 1.00 97.38 74 LYS A C 1
ATOM 573 O O . LYS A 1 74 ? -8.631 -2.625 11.826 1.00 97.38 74 LYS A O 1
ATOM 578 N N . ASP A 1 75 ? -9.830 -0.837 11.196 1.00 97.88 75 ASP A N 1
ATOM 579 C CA . ASP A 1 75 ? -10.544 -1.496 10.105 1.00 97.88 75 ASP A CA 1
ATOM 580 C C . ASP A 1 75 ? -9.685 -1.644 8.839 1.00 97.88 75 ASP A C 1
ATOM 582 O O . ASP A 1 75 ? -10.008 -2.454 7.977 1.00 97.88 75 ASP A O 1
ATOM 586 N N . ILE A 1 76 ? -8.579 -0.903 8.729 1.00 98.44 76 ILE A N 1
ATOM 587 C CA . ILE A 1 76 ? -7.727 -0.901 7.540 1.00 98.44 76 ILE A CA 1
ATOM 588 C C . ILE A 1 76 ? -6.691 -2.022 7.630 1.00 98.44 76 ILE A C 1
ATOM 590 O O . ILE A 1 76 ? -5.959 -2.129 8.616 1.00 98.44 76 ILE A O 1
ATOM 594 N N . THR A 1 77 ? -6.574 -2.802 6.556 1.00 98.50 77 THR A N 1
ATOM 595 C CA . THR A 1 77 ? -5.512 -3.801 6.377 1.00 98.50 77 THR A CA 1
ATOM 596 C C . THR A 1 77 ? -4.215 -3.116 5.930 1.00 98.50 77 THR A C 1
ATOM 598 O O . THR A 1 77 ? -4.226 -2.369 4.957 1.00 98.50 77 THR A O 1
ATOM 601 N N . VAL A 1 78 ? -3.071 -3.360 6.574 1.00 98.31 78 VAL A N 1
ATOM 602 C CA . VAL A 1 78 ? -1.787 -2.724 6.216 1.00 98.31 78 VAL A CA 1
ATOM 603 C C . VAL A 1 78 ? -0.807 -3.749 5.657 1.00 98.31 78 VAL A C 1
ATOM 605 O O . VAL A 1 78 ? -0.431 -4.717 6.321 1.00 98.31 78 VAL A O 1
ATOM 608 N N . VAL A 1 79 ? -0.345 -3.500 4.431 1.00 97.94 79 VAL A N 1
ATO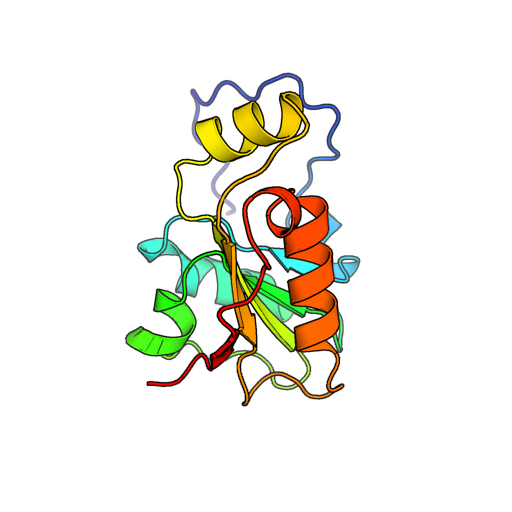M 609 C CA . VAL A 1 79 ? 0.559 -4.387 3.689 1.00 97.94 79 VAL A CA 1
ATOM 610 C C . VAL A 1 79 ? 1.780 -3.641 3.164 1.00 97.94 79 VAL A C 1
ATOM 612 O O . VAL A 1 79 ? 1.748 -2.434 2.923 1.00 97.94 79 VAL A O 1
ATOM 615 N N . MET A 1 80 ? 2.867 -4.369 2.928 1.00 97.31 80 MET A N 1
ATOM 616 C CA . MET A 1 80 ? 4.058 -3.841 2.270 1.00 97.31 80 MET A CA 1
ATOM 617 C C . MET A 1 80 ? 4.450 -4.709 1.081 1.00 97.31 80 MET A C 1
ATOM 619 O O . MET A 1 80 ? 4.480 -5.934 1.189 1.00 97.31 80 MET A O 1
ATOM 623 N N . VAL A 1 81 ? 4.821 -4.059 -0.022 1.00 96.56 81 VAL A N 1
ATOM 624 C CA . VAL A 1 81 ? 5.497 -4.669 -1.173 1.00 96.56 81 VAL A CA 1
ATOM 625 C C . VAL A 1 81 ? 6.686 -3.787 -1.534 1.00 96.56 81 VAL A C 1
ATOM 627 O O . VAL A 1 81 ? 6.518 -2.667 -2.018 1.00 96.56 81 VAL A O 1
ATOM 630 N N . ALA A 1 82 ? 7.894 -4.286 -1.274 1.00 95.44 82 ALA A N 1
ATOM 631 C CA . ALA A 1 82 ? 9.141 -3.527 -1.355 1.00 95.44 82 ALA A CA 1
ATOM 632 C C . ALA A 1 82 ? 10.106 -4.145 -2.389 1.00 95.44 82 ALA A C 1
ATOM 634 O O . ALA A 1 82 ? 10.856 -5.074 -2.053 1.00 95.44 82 ALA A O 1
ATOM 635 N N . PRO A 1 83 ? 10.096 -3.660 -3.646 1.00 93.81 83 PRO A N 1
ATOM 636 C CA . PRO A 1 83 ? 11.069 -4.051 -4.663 1.00 93.81 83 PRO A CA 1
ATOM 637 C C . PRO A 1 83 ? 12.490 -3.636 -4.267 1.00 93.81 83 PRO A C 1
ATOM 639 O O . PRO A 1 83 ? 12.705 -2.548 -3.736 1.00 93.81 83 PRO A O 1
ATOM 642 N N . LYS A 1 84 ? 13.482 -4.482 -4.553 1.00 92.81 84 LYS A N 1
ATOM 643 C CA . LYS A 1 84 ? 14.896 -4.241 -4.211 1.00 92.81 84 LYS A CA 1
ATOM 644 C C . LYS A 1 84 ? 15.707 -3.558 -5.315 1.00 92.81 84 LYS A C 1
ATOM 646 O O . LYS A 1 84 ? 16.913 -3.762 -5.403 1.00 92.81 84 LYS A O 1
ATOM 651 N N . CYS A 1 85 ? 15.062 -2.718 -6.122 1.00 89.62 85 CYS A N 1
ATOM 652 C CA . CYS A 1 85 ? 15.709 -1.908 -7.157 1.00 89.62 85 CYS A CA 1
ATOM 653 C C . CYS A 1 85 ? 14.998 -0.552 -7.329 1.00 89.62 85 CYS A C 1
ATOM 655 O O . CYS A 1 85 ? 13.851 -0.404 -6.896 1.00 89.62 85 CYS A O 1
ATOM 657 N N . PRO A 1 86 ? 15.635 0.432 -7.996 1.00 93.88 86 PRO A N 1
ATOM 658 C CA . PRO A 1 86 ? 14.981 1.674 -8.398 1.00 93.88 86 PRO A CA 1
ATOM 659 C C . PRO A 1 86 ? 13.741 1.422 -9.265 1.00 93.88 86 PRO A C 1
ATOM 661 O O . PRO A 1 86 ? 13.690 0.463 -10.035 1.00 93.88 86 PRO A O 1
ATOM 664 N N . GLY A 1 87 ? 12.759 2.326 -9.200 1.00 92.12 87 GLY A N 1
ATOM 665 C CA . GLY A 1 87 ? 11.499 2.178 -9.942 1.00 92.12 87 GLY A CA 1
ATOM 666 C C . GLY A 1 87 ? 11.665 2.073 -11.465 1.00 92.12 87 GLY A C 1
ATOM 667 O O . GLY A 1 87 ? 10.853 1.427 -12.125 1.00 92.12 87 GLY A O 1
ATOM 668 N N . THR A 1 88 ? 12.731 2.653 -12.026 1.00 94.38 88 THR A N 1
ATOM 669 C CA . THR A 1 88 ? 13.086 2.495 -13.445 1.00 94.38 88 THR A CA 1
ATOM 670 C C . THR A 1 88 ? 13.407 1.042 -13.786 1.00 94.38 88 THR A C 1
ATOM 672 O O . THR A 1 88 ? 12.870 0.516 -14.756 1.00 94.38 88 THR A O 1
ATOM 675 N N . GLU A 1 89 ? 14.193 0.368 -12.947 1.00 93.81 89 GLU A N 1
ATOM 676 C CA . GLU A 1 89 ? 14.605 -1.023 -13.160 1.00 93.81 89 GLU A CA 1
ATOM 677 C C . GLU A 1 89 ? 13.433 -1.986 -12.985 1.00 93.81 89 GLU A C 1
ATOM 679 O O . GLU A 1 89 ? 13.243 -2.894 -13.788 1.00 93.81 89 GLU A O 1
ATOM 684 N N . VAL A 1 90 ? 12.570 -1.723 -11.993 1.00 94.50 90 VAL A N 1
ATOM 685 C CA . VAL A 1 90 ? 11.316 -2.473 -11.809 1.00 94.50 90 VAL A CA 1
ATOM 686 C C . VAL A 1 90 ? 10.492 -2.465 -13.097 1.00 94.50 90 VAL A C 1
ATOM 688 O O . VAL A 1 90 ? 9.957 -3.497 -13.503 1.00 94.50 90 VAL A O 1
ATOM 691 N N . ARG A 1 91 ? 10.401 -1.314 -13.776 1.00 94.88 91 ARG A N 1
ATOM 692 C CA . ARG A 1 91 ? 9.656 -1.204 -15.033 1.00 94.88 91 ARG A CA 1
ATOM 693 C C . ARG A 1 91 ? 10.366 -1.884 -16.202 1.00 94.88 91 ARG A C 1
ATOM 695 O O . ARG A 1 91 ? 9.686 -2.530 -17.002 1.00 94.88 91 ARG A O 1
ATOM 702 N N . GLU A 1 92 ? 11.677 -1.717 -16.339 1.00 95.62 92 GLU A N 1
ATOM 703 C CA . GLU A 1 92 ? 12.426 -2.303 -17.456 1.00 95.62 92 GLU A CA 1
ATOM 704 C C . GLU A 1 92 ? 12.460 -3.833 -17.384 1.00 95.62 92 GLU A C 1
ATOM 706 O O . GLU A 1 92 ? 12.139 -4.491 -18.375 1.00 95.62 92 GLU A O 1
ATOM 711 N N . GLU A 1 93 ? 12.694 -4.410 -16.206 1.00 94.25 93 GLU A N 1
ATOM 712 C CA . GLU A 1 93 ? 12.657 -5.864 -16.021 1.00 94.25 93 GLU A CA 1
ATOM 713 C C . GLU A 1 93 ? 11.249 -6.434 -16.235 1.00 94.25 93 GLU A C 1
ATOM 715 O O . GLU A 1 93 ? 11.085 -7.452 -16.911 1.00 94.25 93 GLU A O 1
ATOM 720 N N . TYR A 1 94 ? 10.203 -5.731 -15.780 1.00 94.50 94 TYR A N 1
ATOM 721 C CA . TYR A 1 94 ? 8.820 -6.131 -16.060 1.00 94.50 94 TYR A CA 1
ATOM 722 C C . TYR A 1 94 ? 8.525 -6.193 -17.567 1.00 94.50 94 TYR A C 1
ATOM 724 O O . TYR A 1 94 ? 7.889 -7.138 -18.041 1.00 94.50 94 TYR A O 1
ATOM 732 N N . LYS A 1 95 ? 8.987 -5.195 -18.337 1.00 94.69 95 LYS A N 1
ATOM 733 C CA . LYS A 1 95 ? 8.805 -5.139 -19.800 1.00 94.69 95 LYS A CA 1
ATOM 734 C C . LYS A 1 95 ? 9.535 -6.271 -20.522 1.00 94.69 95 LYS A C 1
ATOM 736 O O . LYS A 1 95 ? 9.048 -6.726 -21.551 1.00 94.69 95 LYS A O 1
ATOM 741 N N . ARG A 1 96 ? 10.665 -6.737 -19.982 1.00 94.12 96 ARG A N 1
ATOM 742 C CA . ARG A 1 96 ? 11.440 -7.879 -20.499 1.00 94.12 96 ARG A CA 1
ATOM 743 C C . ARG A 1 96 ? 10.806 -9.238 -20.188 1.00 94.12 96 ARG A C 1
ATOM 745 O O . ARG A 1 96 ? 11.366 -10.266 -20.545 1.00 94.12 96 ARG A O 1
ATOM 752 N N . GLY A 1 97 ? 9.645 -9.258 -19.529 1.00 93.56 97 GLY A N 1
ATOM 753 C CA . GLY A 1 97 ? 8.996 -10.492 -19.088 1.00 93.56 97 GLY A CA 1
ATOM 754 C C . GLY A 1 97 ? 9.590 -11.062 -17.799 1.00 93.56 97 GLY A C 1
ATOM 755 O O . GLY A 1 97 ? 9.200 -12.152 -17.389 1.00 93.56 97 GLY A O 1
ATOM 756 N N . PHE A 1 98 ? 10.479 -10.322 -17.135 1.00 93.44 98 PHE A N 1
ATOM 757 C CA . PHE A 1 98 ? 11.084 -10.686 -15.859 1.00 93.44 98 PHE A CA 1
ATOM 758 C C . PHE A 1 98 ? 10.508 -9.823 -14.721 1.00 93.44 98 PHE A C 1
ATOM 760 O O . PHE A 1 98 ? 9.367 -9.353 -14.808 1.00 93.44 98 PHE A O 1
ATOM 767 N N . GLY A 1 99 ? 11.249 -9.660 -13.625 1.00 92.12 99 GLY A N 1
ATOM 768 C CA . GLY A 1 99 ? 10.867 -8.817 -12.496 1.00 92.12 99 GLY A CA 1
ATOM 769 C C . GLY A 1 99 ? 12.053 -8.468 -11.606 1.00 92.12 99 GLY A C 1
ATOM 770 O O . GLY A 1 99 ? 13.205 -8.665 -11.979 1.00 92.12 99 GLY A O 1
ATOM 771 N N . VAL A 1 100 ? 11.765 -8.002 -10.394 1.00 91.81 100 VAL A N 1
ATOM 772 C CA . VAL A 1 100 ? 12.783 -7.650 -9.395 1.00 91.81 100 VAL A CA 1
ATOM 773 C C . VAL A 1 100 ? 12.494 -8.379 -8.080 1.00 91.81 100 VAL A C 1
ATOM 775 O O . VAL A 1 100 ? 11.324 -8.446 -7.683 1.00 91.81 100 VAL A O 1
ATOM 778 N N . PRO A 1 101 ? 13.512 -8.897 -7.361 1.00 92.50 101 PRO A N 1
ATOM 779 C CA . PRO A 1 101 ? 13.320 -9.454 -6.026 1.00 92.50 101 PRO A CA 1
ATOM 780 C C . PRO A 1 101 ? 12.550 -8.487 -5.124 1.00 92.50 101 PRO A C 1
ATOM 782 O O . PRO A 1 101 ? 12.907 -7.316 -4.977 1.00 92.50 101 PRO A O 1
ATOM 785 N N . THR A 1 102 ? 11.458 -8.973 -4.544 1.00 92.06 102 THR A N 1
ATOM 786 C CA . THR A 1 102 ? 10.485 -8.135 -3.840 1.00 92.06 102 THR A CA 1
ATOM 787 C C . THR A 1 102 ? 10.157 -8.753 -2.488 1.00 92.06 102 THR A C 1
ATOM 789 O O . THR A 1 102 ? 9.777 -9.924 -2.412 1.00 92.06 102 THR A O 1
ATOM 792 N N . LEU A 1 103 ? 10.308 -7.965 -1.421 1.00 93.56 103 LEU A N 1
ATOM 793 C CA . LEU A 1 103 ? 9.867 -8.352 -0.081 1.00 93.56 103 LEU A CA 1
ATOM 794 C C . LEU A 1 103 ? 8.383 -8.046 0.079 1.00 93.56 103 LEU A C 1
ATOM 796 O O . LEU A 1 103 ? 7.904 -7.038 -0.446 1.00 93.56 103 LEU A O 1
ATOM 800 N N . ILE A 1 104 ? 7.689 -8.877 0.851 1.00 94.56 104 ILE A N 1
ATOM 801 C CA . ILE A 1 104 ? 6.298 -8.634 1.220 1.00 94.56 104 ILE A CA 1
ATOM 802 C C . ILE A 1 104 ? 6.121 -8.740 2.731 1.00 94.56 104 ILE A C 1
ATOM 804 O O . ILE A 1 104 ? 6.797 -9.528 3.392 1.00 94.56 104 ILE A O 1
ATOM 808 N N . ALA A 1 105 ? 5.213 -7.942 3.279 1.00 95.19 105 ALA A N 1
ATOM 809 C CA . ALA A 1 105 ? 4.890 -7.971 4.698 1.00 95.19 105 ALA A CA 1
ATOM 810 C C . ALA A 1 105 ? 3.429 -7.613 4.948 1.00 95.19 105 ALA A C 1
ATOM 812 O O . ALA A 1 105 ? 2.787 -6.956 4.127 1.00 95.19 105 ALA A O 1
ATOM 813 N N . VAL A 1 106 ? 2.944 -8.013 6.119 1.00 96.06 106 VAL A N 1
ATOM 814 C CA . VAL A 1 106 ? 1.645 -7.622 6.671 1.00 96.06 106 VAL A CA 1
ATOM 815 C C . VAL A 1 106 ? 1.891 -7.078 8.073 1.00 96.06 106 VAL A C 1
ATOM 817 O O . VAL A 1 106 ? 2.715 -7.626 8.815 1.00 96.06 106 VAL A O 1
ATOM 820 N N . HIS A 1 107 ? 1.225 -5.981 8.425 1.00 96.00 107 HIS A N 1
ATOM 821 C CA . HIS A 1 107 ? 1.262 -5.459 9.785 1.00 96.00 107 HIS A CA 1
ATOM 822 C C . HIS A 1 107 ? 0.301 -6.273 10.664 1.00 96.00 107 HIS A C 1
ATOM 824 O O . HIS A 1 107 ? -0.897 -6.275 10.389 1.00 96.00 107 HIS A O 1
ATOM 830 N N . PRO A 1 108 ? 0.780 -6.966 11.712 1.00 90.94 108 PRO A N 1
ATOM 831 C CA . PRO A 1 108 ? -0.055 -7.884 12.485 1.00 90.94 108 PRO A CA 1
ATOM 832 C C . PRO A 1 108 ? -1.188 -7.186 13.249 1.00 90.94 108 PRO A C 1
ATOM 834 O O . PRO A 1 108 ? -2.213 -7.809 13.498 1.00 90.94 108 PRO A O 1
ATOM 837 N N . GLU A 1 109 ? -1.032 -5.909 13.609 1.00 92.12 109 GLU A N 1
ATOM 838 C CA . GLU A 1 109 ? -2.084 -5.150 14.306 1.00 92.12 109 GLU A CA 1
ATOM 839 C C . GLU A 1 109 ? -3.167 -4.619 13.353 1.00 92.12 109 GLU A C 1
ATOM 841 O O . GLU A 1 109 ? -4.227 -4.184 13.797 1.00 92.12 109 GLU A O 1
ATOM 846 N N . ASN A 1 110 ? -2.918 -4.674 12.040 1.00 96.38 110 ASN A N 1
ATOM 847 C CA . ASN A 1 110 ? -3.798 -4.164 10.992 1.00 96.38 110 ASN A CA 1
ATOM 848 C C . ASN A 1 110 ? -4.002 -5.227 9.903 1.00 96.38 110 ASN A C 1
ATOM 850 O O . ASN A 1 110 ? -3.631 -5.032 8.747 1.00 96.38 110 ASN A O 1
ATOM 854 N N . ASP A 1 111 ? -4.589 -6.362 10.278 1.00 96.69 111 ASP A N 1
ATOM 855 C CA . ASP A 1 111 ? -5.118 -7.357 9.336 1.00 96.69 111 ASP A CA 1
ATOM 856 C C . ASP A 1 111 ? -6.453 -7.932 9.848 1.00 96.69 111 ASP A C 1
ATOM 858 O O . ASP A 1 111 ? -6.554 -9.122 10.153 1.00 96.69 111 ASP A O 1
ATOM 862 N N . PRO A 1 112 ? -7.495 -7.090 10.008 1.00 96.69 112 PRO A N 1
ATOM 863 C CA . PRO A 1 112 ? -8.743 -7.484 10.670 1.00 96.69 112 PRO A CA 1
ATOM 864 C C . PRO A 1 112 ? -9.510 -8.586 9.924 1.00 96.69 112 PRO A C 1
ATOM 866 O O . PRO A 1 112 ? -10.285 -9.319 10.535 1.00 96.69 112 PRO A O 1
ATOM 869 N N . LYS A 1 113 ? -9.297 -8.709 8.609 1.00 95.38 113 LYS A N 1
ATOM 870 C CA . LYS A 1 113 ? -9.949 -9.700 7.740 1.00 95.38 113 LYS A CA 1
ATOM 871 C C . LYS A 1 113 ? -9.065 -10.916 7.433 1.00 95.38 113 LYS A C 1
ATOM 873 O O . LYS A 1 113 ? -9.543 -11.857 6.805 1.00 95.38 113 LYS A O 1
ATOM 878 N N . GLY A 1 114 ? -7.792 -10.906 7.840 1.00 96.44 114 GLY A N 1
ATOM 879 C CA . GLY A 1 114 ? -6.828 -11.962 7.509 1.00 96.44 114 GLY A CA 1
ATOM 880 C C . GLY A 1 114 ? -6.476 -12.042 6.016 1.00 96.44 114 GLY A C 1
ATOM 881 O O . GLY A 1 114 ? -6.033 -13.085 5.533 1.00 96.44 114 GLY A O 1
ATOM 882 N N . GLU A 1 115 ? -6.707 -10.966 5.262 1.00 96.56 115 GLU A N 1
ATOM 883 C CA . GLU A 1 115 ? -6.521 -10.914 3.807 1.00 96.56 115 GLU A CA 1
ATOM 884 C C . GLU A 1 115 ? -5.196 -10.254 3.397 1.00 96.56 115 GLU A C 1
ATOM 886 O O . GLU A 1 115 ? -4.814 -10.307 2.223 1.00 96.56 115 GLU A O 1
ATOM 891 N N . GLY A 1 116 ? -4.451 -9.674 4.346 1.00 96.81 116 GLY A N 1
ATOM 892 C CA . GLY A 1 116 ? -3.248 -8.893 4.061 1.00 96.81 116 GLY A CA 1
ATOM 893 C C . GLY A 1 116 ? -2.208 -9.654 3.237 1.00 96.81 116 GLY A C 1
ATOM 894 O O . GLY A 1 116 ? -1.634 -9.115 2.289 1.00 96.81 116 GLY A O 1
ATOM 895 N N . MET A 1 117 ? -2.001 -10.943 3.520 1.00 95.75 117 MET A N 1
ATOM 896 C CA . MET A 1 117 ? -1.031 -11.751 2.773 1.00 95.75 117 MET A CA 1
ATOM 897 C C . MET A 1 117 ? -1.488 -12.029 1.334 1.00 95.75 117 MET A C 1
ATOM 899 O O . MET A 1 117 ? -0.656 -12.092 0.426 1.00 95.75 117 MET A O 1
ATOM 903 N N . ALA A 1 118 ? -2.794 -12.185 1.108 1.00 96.75 118 ALA A N 1
ATOM 904 C CA . ALA A 1 118 ? -3.344 -12.363 -0.233 1.00 96.75 118 ALA A CA 1
ATOM 905 C C . ALA A 1 118 ? -3.166 -11.081 -1.058 1.00 96.75 118 ALA A C 1
ATOM 907 O O . ALA A 1 118 ? -2.660 -11.144 -2.180 1.00 96.75 118 ALA A O 1
ATOM 908 N N . ILE A 1 119 ? -3.469 -9.922 -0.463 1.00 97.69 119 ILE A N 1
ATOM 909 C CA . ILE A 1 119 ? -3.274 -8.607 -1.086 1.00 97.69 119 ILE A CA 1
ATOM 910 C C . ILE A 1 119 ? -1.794 -8.377 -1.417 1.00 97.69 119 ILE A C 1
ATOM 912 O O . ILE A 1 119 ? -1.463 -8.038 -2.554 1.00 97.69 119 ILE A O 1
ATOM 916 N N . ALA A 1 120 ? -0.884 -8.607 -0.465 1.00 96.69 120 ALA A N 1
ATOM 917 C CA . ALA A 1 120 ? 0.547 -8.381 -0.666 1.00 96.69 120 ALA A CA 1
ATOM 918 C C . ALA A 1 120 ? 1.130 -9.283 -1.767 1.00 96.69 120 ALA A C 1
ATOM 920 O O . ALA A 1 120 ? 1.883 -8.815 -2.625 1.00 96.69 120 ALA A O 1
ATOM 921 N N . LYS A 1 121 ? 0.745 -10.568 -1.795 1.00 95.56 121 LYS A N 1
ATOM 922 C CA . LYS A 1 121 ? 1.148 -11.502 -2.859 1.00 95.56 121 LYS A CA 1
ATOM 923 C C . LYS A 1 121 ? 0.592 -11.088 -4.218 1.00 95.56 121 LYS A C 1
ATOM 925 O O . LYS A 1 121 ? 1.342 -11.101 -5.192 1.00 95.56 121 LYS A O 1
ATOM 930 N N . ALA A 1 122 ? -0.684 -10.706 -4.291 1.00 96.81 122 ALA A N 1
ATOM 931 C CA . ALA A 1 122 ? -1.311 -10.258 -5.532 1.00 96.81 122 ALA A CA 1
ATOM 932 C C . ALA A 1 122 ? -0.643 -8.986 -6.073 1.00 96.81 122 ALA A C 1
ATOM 934 O O . ALA A 1 122 ? -0.315 -8.917 -7.258 1.00 96.81 122 ALA A O 1
ATOM 935 N N . TRP A 1 123 ? -0.354 -8.014 -5.204 1.00 97.56 123 TRP A N 1
ATOM 936 C CA . TRP A 1 123 ? 0.341 -6.789 -5.589 1.00 97.56 123 TRP A CA 1
ATOM 937 C C . TRP A 1 123 ? 1.783 -7.067 -6.048 1.00 97.56 123 TRP A C 1
ATOM 939 O O . TRP A 1 123 ? 2.174 -6.616 -7.125 1.00 97.56 123 TRP A O 1
ATOM 949 N N . ALA A 1 124 ? 2.552 -7.882 -5.319 1.00 95.19 124 ALA A N 1
ATOM 950 C CA . ALA A 1 124 ? 3.894 -8.293 -5.745 1.00 95.19 124 ALA A CA 1
ATOM 951 C C . ALA A 1 124 ? 3.882 -9.089 -7.062 1.00 95.19 124 ALA A C 1
ATOM 953 O O . ALA A 1 124 ? 4.803 -8.987 -7.876 1.00 95.19 124 ALA A O 1
ATOM 954 N N . ALA A 1 125 ? 2.840 -9.888 -7.300 1.00 94.38 125 ALA A N 1
ATOM 955 C CA . ALA A 1 125 ? 2.675 -10.594 -8.559 1.00 94.38 125 ALA A CA 1
ATOM 956 C C . ALA A 1 125 ? 2.398 -9.620 -9.715 1.00 94.38 125 ALA A C 1
ATOM 958 O O . ALA A 1 125 ? 3.060 -9.700 -10.752 1.00 94.38 125 ALA A O 1
ATOM 959 N N . ALA A 1 126 ? 1.496 -8.657 -9.508 1.00 95.38 126 ALA A N 1
ATOM 960 C CA . ALA A 1 126 ? 1.132 -7.637 -10.490 1.00 95.38 126 ALA A CA 1
ATOM 961 C C . ALA A 1 126 ? 2.313 -6.738 -10.895 1.00 95.38 126 ALA A C 1
ATOM 963 O O . ALA A 1 126 ? 2.384 -6.295 -12.040 1.00 95.38 126 ALA A O 1
ATOM 964 N N . THR A 1 127 ? 3.276 -6.511 -9.997 1.00 93.94 127 THR A N 1
ATOM 965 C CA . THR A 1 127 ? 4.517 -5.778 -10.304 1.00 93.94 127 THR A CA 1
ATOM 966 C C . THR A 1 127 ? 5.631 -6.662 -10.875 1.00 93.94 127 THR A C 1
ATOM 968 O O . THR A 1 127 ? 6.716 -6.171 -11.172 1.00 93.94 127 THR A O 1
ATOM 971 N N . GLY A 1 128 ? 5.383 -7.962 -11.067 1.00 92.19 128 GLY A N 1
ATOM 972 C CA . GLY A 1 128 ? 6.344 -8.913 -11.631 1.00 92.19 128 GLY A CA 1
ATOM 973 C C . GLY A 1 128 ? 7.334 -9.502 -10.628 1.00 92.19 128 GLY A C 1
ATOM 974 O O . GLY A 1 128 ? 8.139 -10.343 -11.015 1.00 92.19 128 GLY A O 1
ATOM 975 N N . GLY A 1 129 ? 7.262 -9.148 -9.342 1.00 89.06 129 GLY A N 1
ATOM 976 C CA . GLY A 1 129 ? 8.214 -9.609 -8.324 1.00 89.06 129 GLY A CA 1
ATOM 977 C C . GLY A 1 129 ? 8.325 -11.134 -8.222 1.00 89.06 129 GLY A C 1
ATOM 978 O O . GLY A 1 129 ? 9.419 -11.664 -8.063 1.00 89.06 129 GLY A O 1
ATOM 979 N N . HIS A 1 130 ? 7.214 -11.849 -8.427 1.00 88.19 130 HIS A N 1
ATOM 980 C CA . HIS A 1 130 ? 7.166 -13.318 -8.462 1.00 88.19 130 HIS A CA 1
ATOM 981 C C . HIS A 1 130 ? 8.048 -13.974 -9.543 1.00 88.19 130 HIS A C 1
ATOM 983 O O . HIS A 1 130 ? 8.362 -15.156 -9.424 1.00 88.19 130 HIS A O 1
ATOM 989 N N . ARG A 1 131 ? 8.443 -13.236 -10.591 1.00 88.31 131 ARG A N 1
ATOM 990 C CA . ARG A 1 131 ? 9.224 -13.756 -11.726 1.00 88.31 131 ARG A CA 1
ATOM 991 C C . ARG A 1 131 ? 10.728 -13.794 -11.455 1.00 88.31 131 ARG A C 1
ATOM 993 O O . ARG A 1 131 ? 11.422 -14.601 -12.055 1.00 88.31 131 ARG A O 1
ATOM 1000 N N . ALA A 1 132 ? 11.221 -12.947 -10.550 1.00 77.25 132 ALA A N 1
ATOM 1001 C CA . ALA A 1 132 ? 12.654 -12.781 -10.279 1.00 77.25 132 ALA A CA 1
ATOM 1002 C C . ALA A 1 132 ? 13.179 -13.582 -9.081 1.00 77.25 132 ALA A C 1
ATOM 1004 O O . ALA A 1 132 ? 14.362 -13.54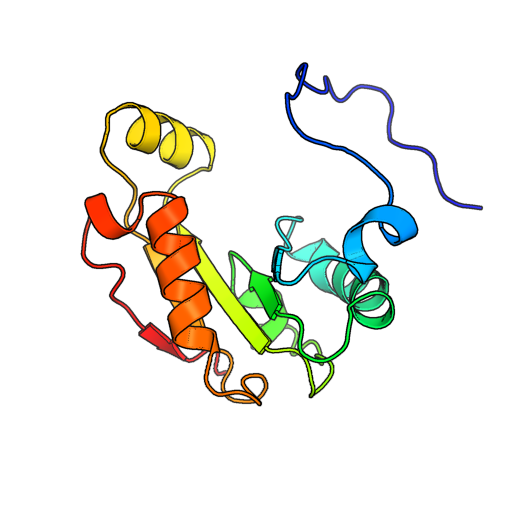8 -8.755 1.00 77.25 132 ALA A O 1
ATOM 1005 N N . GLY A 1 133 ? 12.285 -14.286 -8.400 1.00 62.72 133 GLY A N 1
ATOM 1006 C CA . GLY A 1 133 ? 12.536 -15.008 -7.164 1.00 62.72 133 GLY A CA 1
ATOM 1007 C C . GLY A 1 133 ? 11.219 -15.093 -6.408 1.00 62.72 133 GLY A C 1
ATOM 1008 O O . GLY A 1 133 ? 10.392 -14.189 -6.514 1.00 62.72 133 GLY A O 1
ATOM 1009 N N . ARG A 1 134 ? 10.975 -16.192 -5.682 1.00 50.03 134 ARG A N 1
ATOM 1010 C CA . ARG A 1 134 ? 9.752 -16.342 -4.874 1.00 50.03 134 ARG A CA 1
ATOM 1011 C C . ARG A 1 134 ? 9.569 -15.065 -4.043 1.00 50.03 134 ARG A C 1
ATOM 1013 O O . ARG A 1 134 ? 10.453 -14.750 -3.252 1.00 50.03 134 ARG A O 1
ATOM 1020 N N . ALA A 1 135 ? 8.463 -14.339 -4.239 1.00 55.31 135 ALA A N 1
ATOM 1021 C CA . ALA A 1 135 ? 8.042 -13.226 -3.385 1.00 55.31 135 ALA A CA 1
ATOM 1022 C C . ALA A 1 135 ? 7.831 -13.789 -1.969 1.00 55.31 135 ALA A C 1
ATOM 1024 O O . ALA A 1 135 ? 6.760 -14.291 -1.643 1.00 55.31 135 ALA A O 1
ATOM 1025 N N . GLY A 1 136 ? 8.916 -13.910 -1.209 1.00 47.06 136 GLY A N 1
ATOM 1026 C CA . GLY A 1 136 ? 9.061 -15.051 -0.303 1.00 47.06 136 GLY A CA 1
ATOM 1027 C C . GLY A 1 136 ? 9.954 -14.802 0.896 1.00 47.06 136 GLY A C 1
ATOM 1028 O O . GLY A 1 136 ? 10.292 -15.751 1.592 1.00 47.06 136 GLY A O 1
ATOM 1029 N N . ILE A 1 137 ? 10.292 -13.549 1.179 1.00 49.72 137 ILE A N 1
ATOM 1030 C CA . ILE A 1 137 ? 10.666 -13.182 2.541 1.00 49.72 137 ILE A CA 1
ATOM 1031 C C . ILE A 1 137 ? 9.459 -12.440 3.099 1.00 49.72 137 ILE A C 1
ATOM 1033 O O . ILE A 1 137 ? 9.232 -11.269 2.792 1.00 49.72 137 ILE A O 1
ATOM 1037 N N . VAL A 1 138 ? 8.653 -13.193 3.847 1.00 54.16 138 VAL A N 1
ATOM 1038 C CA . VAL A 1 138 ? 7.585 -12.668 4.691 1.00 54.16 138 VAL A CA 1
ATOM 1039 C C . VAL A 1 138 ? 8.267 -12.038 5.890 1.00 54.16 138 VAL A C 1
ATOM 1041 O O . VAL A 1 138 ? 8.799 -12.741 6.746 1.00 54.16 138 VAL A O 1
ATOM 1044 N N . LEU A 1 139 ? 8.288 -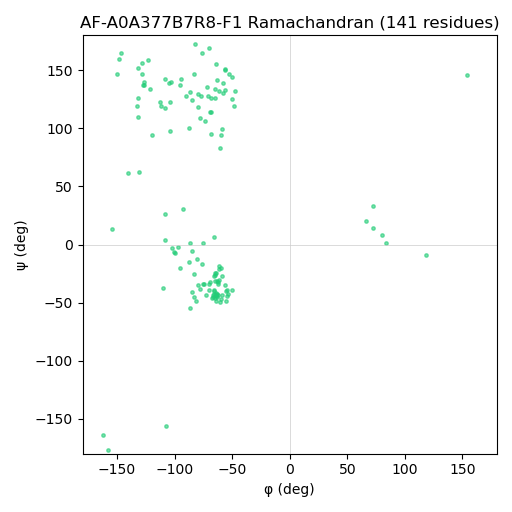10.713 5.931 1.00 55.12 139 LEU A N 1
ATOM 1045 C CA . LEU A 1 139 ? 8.664 -9.996 7.141 1.00 55.12 139 LEU A CA 1
ATOM 1046 C C . LEU A 1 139 ? 7.380 -9.645 7.881 1.00 55.12 139 LEU A C 1
ATOM 1048 O O . LEU A 1 139 ? 6.392 -9.242 7.275 1.00 55.12 139 LEU A O 1
ATOM 1052 N N . SER A 1 140 ? 7.374 -9.814 9.196 1.00 56.94 140 SER A N 1
ATOM 1053 C CA . SER A 1 140 ? 6.375 -9.140 10.016 1.00 56.94 140 SER A CA 1
ATOM 1054 C C . SER A 1 140 ? 6.836 -7.692 10.143 1.00 56.94 140 SER A C 1
ATOM 1056 O O . SER A 1 140 ? 7.985 -7.468 10.518 1.00 56.94 140 SER A O 1
ATOM 1058 N N . LEU A 1 141 ? 5.976 -6.713 9.843 1.00 61.28 141 LEU A N 1
ATOM 1059 C CA . LEU A 1 141 ? 6.244 -5.330 10.250 1.00 61.28 141 LEU A CA 1
ATOM 1060 C C . LEU A 1 141 ? 6.126 -5.301 11.778 1.00 61.28 141 LEU A C 1
ATOM 1062 O O . LEU A 1 141 ? 5.021 -5.285 12.309 1.00 61.28 141 LEU A O 1
ATOM 1066 N N . ARG A 1 142 ? 7.249 -5.432 12.479 1.00 61.16 142 ARG A N 1
ATOM 1067 C CA . ARG A 1 142 ? 7.363 -5.300 13.936 1.00 61.16 142 ARG A CA 1
ATOM 1068 C C . ARG A 1 142 ? 8.540 -4.376 14.221 1.00 61.16 142 ARG A C 1
ATOM 1070 O O . ARG A 1 142 ? 9.456 -4.307 13.400 1.00 61.16 142 ARG A O 1
ATOM 1077 N N . LYS A 1 143 ? 8.482 -3.681 15.354 1.00 48.62 143 LYS A N 1
ATOM 1078 C CA . LYS A 1 143 ? 9.684 -3.132 15.988 1.00 48.62 143 LYS A CA 1
ATOM 1079 C C . LYS A 1 143 ? 10.607 -4.257 1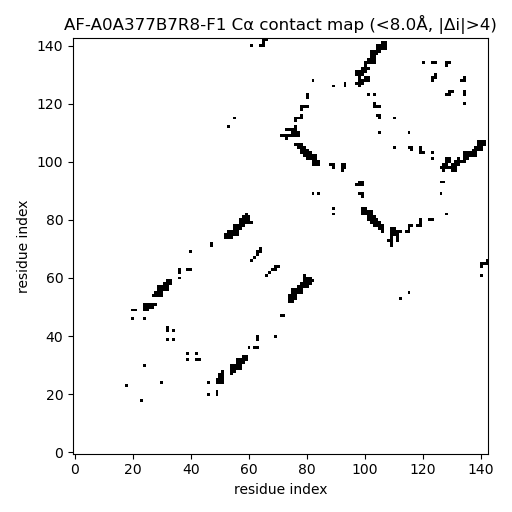6.440 1.00 48.62 143 LYS A C 1
ATOM 1081 O O . LYS A 1 143 ? 10.075 -5.340 16.780 1.00 48.62 143 LYS A O 1
#